Protein AF-A0A821K7R4-F1 (afdb_monomer)

Structure (mmCIF, N/CA/C/O backbone):
data_AF-A0A821K7R4-F1
#
_entry.id   AF-A0A821K7R4-F1
#
loop_
_atom_site.group_PDB
_atom_site.id
_atom_site.type_symbol
_atom_site.label_atom_id
_atom_site.label_alt_id
_atom_site.label_comp_id
_atom_site.label_asym_id
_atom_site.label_entity_id
_atom_site.label_seq_id
_atom_site.pdbx_PDB_ins_code
_atom_site.Cartn_x
_atom_site.Cartn_y
_atom_site.Cartn_z
_atom_site.occupancy
_atom_site.B_iso_or_equiv
_atom_site.auth_seq_id
_atom_site.auth_comp_id
_atom_site.auth_asym_id
_atom_site.auth_atom_id
_atom_site.pdbx_PDB_model_num
ATOM 1 N N . MET A 1 1 ? 11.090 0.004 -16.699 1.00 73.44 1 MET A N 1
ATOM 2 C CA . MET A 1 1 ? 10.220 -0.373 -15.565 1.00 73.44 1 MET A CA 1
ATOM 3 C C . MET A 1 1 ? 9.683 -1.781 -15.752 1.00 73.44 1 MET A C 1
ATOM 5 O O . MET A 1 1 ? 9.975 -2.611 -14.910 1.00 73.44 1 MET A O 1
ATOM 9 N N . SER A 1 2 ? 9.031 -2.073 -16.884 1.00 83.44 2 SER A N 1
ATOM 10 C CA . SER A 1 2 ? 8.568 -3.420 -17.267 1.00 83.44 2 SER A CA 1
ATOM 11 C C . SER A 1 2 ? 9.633 -4.517 -17.143 1.00 83.44 2 SER A C 1
ATOM 13 O O .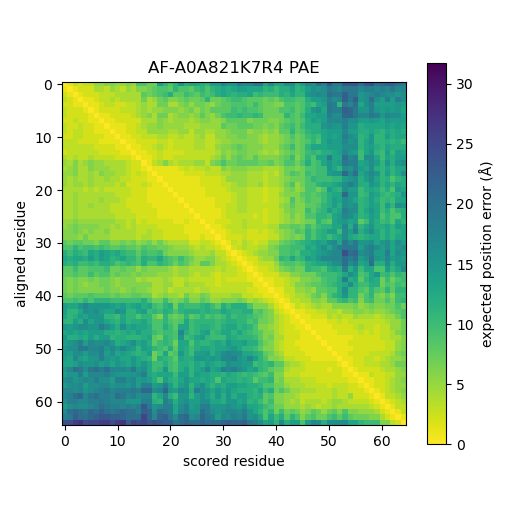 SER A 1 2 ? 9.379 -5.541 -16.527 1.00 83.44 2 SER A O 1
ATOM 15 N N . LEU A 1 3 ? 10.866 -4.250 -17.589 1.00 85.38 3 LEU A N 1
ATOM 16 C CA . LEU A 1 3 ? 11.996 -5.181 -17.450 1.00 85.38 3 LEU A CA 1
ATOM 17 C C . LEU A 1 3 ? 12.343 -5.547 -15.990 1.00 85.38 3 LEU A C 1
ATOM 19 O O . LEU A 1 3 ? 12.828 -6.640 -15.739 1.00 85.38 3 LEU A O 1
ATOM 23 N N . PHE A 1 4 ? 12.126 -4.644 -15.025 1.00 90.06 4 PHE A N 1
ATOM 24 C CA . PHE A 1 4 ? 12.501 -4.876 -13.619 1.00 90.06 4 PHE A CA 1
ATOM 25 C C . PHE A 1 4 ? 11.496 -5.740 -12.860 1.00 90.06 4 PHE A C 1
ATOM 27 O O . PHE A 1 4 ? 11.849 -6.338 -11.849 1.00 90.06 4 PHE A O 1
ATOM 34 N N . VAL A 1 5 ? 10.249 -5.757 -13.323 1.00 90.94 5 VAL A N 1
ATOM 35 C CA . VAL A 1 5 ? 9.143 -6.501 -12.709 1.00 90.94 5 VAL A CA 1
ATOM 36 C C . VAL A 1 5 ? 8.712 -7.695 -13.561 1.00 90.94 5 VAL A C 1
ATOM 38 O O . VAL A 1 5 ? 7.721 -8.329 -13.229 1.00 90.94 5 VAL A O 1
ATOM 41 N N . ASP A 1 6 ? 9.453 -7.976 -14.641 1.00 92.75 6 ASP A N 1
ATOM 42 C CA . ASP A 1 6 ? 9.171 -9.024 -15.630 1.00 92.75 6 ASP A CA 1
ATOM 43 C C . ASP A 1 6 ? 7.722 -8.986 -16.159 1.00 92.75 6 ASP A C 1
ATOM 45 O O . ASP A 1 6 ? 7.002 -9.979 -16.149 1.00 92.75 6 ASP A O 1
ATOM 49 N N . GLY A 1 7 ? 7.272 -7.794 -16.574 1.00 92.75 7 GLY A N 1
ATOM 50 C CA . GLY A 1 7 ? 5.922 -7.558 -17.107 1.00 92.75 7 GLY A CA 1
ATOM 51 C C . GLY A 1 7 ? 5.927 -6.998 -18.530 1.00 92.75 7 GLY A C 1
ATOM 52 O O . GLY A 1 7 ? 6.954 -6.494 -19.001 1.00 92.75 7 GLY A O 1
ATOM 53 N N . GLN A 1 8 ? 4.782 -7.039 -19.220 1.00 95.62 8 GLN A N 1
ATOM 54 C CA . GLN A 1 8 ? 4.647 -6.403 -20.537 1.00 95.62 8 GLN A CA 1
ATOM 55 C C . GLN A 1 8 ? 4.591 -4.871 -20.420 1.00 95.62 8 GLN A C 1
ATOM 57 O O . GLN A 1 8 ? 4.336 -4.304 -19.355 1.00 95.62 8 GLN A O 1
ATOM 62 N N . ILE A 1 9 ? 4.882 -4.166 -21.517 1.00 93.81 9 ILE A N 1
ATOM 63 C CA . ILE A 1 9 ? 4.940 -2.693 -21.517 1.00 93.81 9 ILE A CA 1
ATOM 64 C C . ILE A 1 9 ? 3.566 -2.084 -21.199 1.00 93.81 9 ILE A C 1
ATOM 66 O O . ILE A 1 9 ? 3.495 -1.062 -20.523 1.00 93.81 9 ILE A O 1
ATOM 70 N N . ASP A 1 10 ? 2.495 -2.715 -21.660 1.00 94.81 10 ASP A N 1
ATOM 71 C CA . ASP A 1 10 ? 1.100 -2.321 -21.462 1.00 94.81 10 ASP A CA 1
ATOM 72 C C . ASP A 1 10 ? 0.524 -2.736 -20.096 1.00 94.81 10 ASP A C 1
ATOM 74 O O . ASP A 1 10 ? -0.479 -2.173 -19.663 1.00 94.81 10 ASP A O 1
ATOM 78 N N . GLU A 1 11 ? 1.190 -3.639 -19.372 1.00 93.06 11 GLU A N 1
ATOM 79 C CA . GLU A 1 11 ? 0.822 -4.044 -18.006 1.00 93.06 11 GLU A CA 1
ATOM 80 C C . GLU A 1 11 ? 1.461 -3.151 -16.925 1.00 93.06 11 GLU A C 1
ATOM 82 O O . GLU A 1 11 ? 1.057 -3.192 -15.760 1.00 93.06 11 GLU A O 1
ATOM 87 N N . VAL A 1 12 ? 2.459 -2.331 -17.285 1.00 92.81 12 VAL A N 1
ATOM 88 C CA . VAL A 1 12 ? 3.250 -1.539 -16.330 1.00 92.81 12 VAL A CA 1
ATOM 89 C C . VAL A 1 12 ? 3.123 -0.046 -16.605 1.00 92.81 12 VAL A C 1
ATOM 91 O O . VAL A 1 12 ? 3.666 0.484 -17.572 1.00 92.81 12 VAL A O 1
ATOM 94 N N . ALA A 1 13 ? 2.486 0.666 -15.679 1.00 90.31 13 ALA A N 1
ATOM 95 C CA . ALA A 1 13 ? 2.360 2.117 -15.730 1.00 90.31 13 ALA A CA 1
ATOM 96 C C . ALA A 1 13 ? 3.387 2.818 -14.828 1.00 90.31 13 ALA A C 1
ATOM 98 O O . ALA A 1 13 ? 3.693 2.365 -13.723 1.00 90.31 13 ALA A O 1
ATOM 99 N N . LEU A 1 14 ? 3.884 3.977 -15.273 1.00 91.38 14 LEU A N 1
ATOM 100 C CA . LEU A 1 14 ? 4.530 4.928 -14.369 1.00 91.38 14 LEU A CA 1
ATOM 101 C C . LEU A 1 14 ? 3.448 5.557 -13.494 1.00 91.38 14 LEU A C 1
ATOM 103 O O . LEU A 1 14 ? 2.485 6.125 -14.006 1.00 91.38 14 LEU A O 1
ATOM 107 N N . MET A 1 15 ? 3.607 5.450 -12.179 1.00 90.44 15 MET A N 1
ATOM 108 C CA . MET A 1 15 ? 2.627 5.949 -11.225 1.00 90.44 15 MET A CA 1
ATOM 109 C C . MET A 1 15 ? 3.231 6.984 -10.267 1.00 90.44 15 MET A C 1
ATOM 111 O O . MET A 1 15 ? 4.449 7.149 -10.193 1.00 90.44 15 MET A O 1
ATOM 115 N N . ASN A 1 16 ? 2.367 7.678 -9.521 1.00 89.62 16 ASN A N 1
ATOM 116 C CA . ASN A 1 16 ? 2.762 8.630 -8.480 1.00 89.62 16 ASN A CA 1
ATOM 117 C C . ASN A 1 16 ? 3.256 7.891 -7.220 1.00 89.62 16 ASN A C 1
ATOM 119 O O . ASN A 1 16 ? 3.512 6.687 -7.238 1.00 89.62 16 ASN A O 1
ATOM 123 N N . GLN A 1 17 ? 3.362 8.600 -6.094 1.00 89.31 17 GLN A N 1
ATOM 124 C CA . GLN A 1 17 ? 3.603 7.973 -4.794 1.00 89.31 17 GLN A CA 1
ATOM 125 C C . GLN A 1 17 ? 2.508 6.946 -4.454 1.00 89.31 17 GLN A C 1
ATOM 127 O O . GLN A 1 17 ? 1.349 7.099 -4.849 1.00 89.31 17 GLN A O 1
ATOM 132 N N . LEU A 1 18 ? 2.875 5.927 -3.669 1.00 84.81 18 LEU A N 1
ATOM 133 C CA . LEU A 1 18 ? 1.991 4.831 -3.256 1.00 84.81 18 LEU A CA 1
ATOM 134 C C . LEU A 1 18 ? 0.637 5.328 -2.723 1.00 84.81 18 LEU A C 1
ATOM 136 O O . LEU A 1 18 ? -0.401 4.810 -3.127 1.00 84.81 18 LEU A O 1
ATOM 140 N N . SER A 1 19 ? 0.642 6.357 -1.869 1.00 80.31 19 SER A N 1
ATOM 141 C CA . SER A 1 19 ? -0.577 6.909 -1.267 1.00 80.31 19 SER A CA 1
ATOM 142 C C . SER A 1 19 ? -1.543 7.443 -2.326 1.00 80.31 19 SER A C 1
ATOM 144 O O . SER A 1 19 ? -2.717 7.082 -2.321 1.00 80.31 19 SER A O 1
ATOM 146 N N . SER A 1 20 ? -1.056 8.242 -3.283 1.00 88.12 20 SER A N 1
ATOM 147 C CA . SER A 1 20 ? -1.884 8.775 -4.372 1.00 88.12 20 SER A CA 1
ATOM 148 C C . SER A 1 20 ? -2.488 7.659 -5.224 1.00 88.12 20 SER A C 1
ATOM 150 O O . SER A 1 20 ? -3.676 7.701 -5.533 1.00 88.12 20 SER A O 1
ATOM 152 N N . ASN A 1 21 ? -1.702 6.632 -5.555 1.00 90.31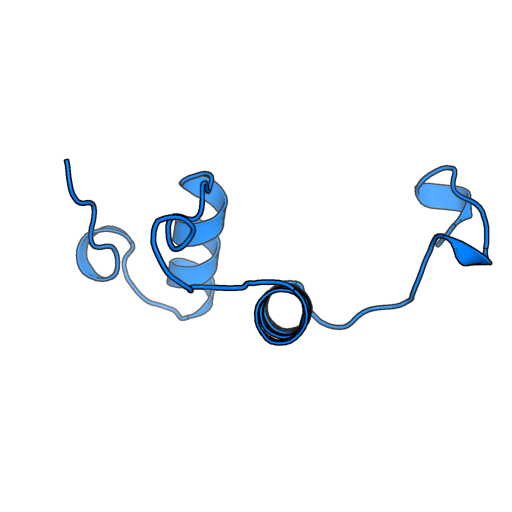 21 ASN A N 1
ATOM 153 C CA . ASN A 1 21 ? -2.180 5.521 -6.380 1.00 90.31 21 ASN A CA 1
ATOM 154 C C . ASN A 1 21 ? -3.241 4.684 -5.657 1.00 90.31 21 ASN A C 1
ATOM 156 O O . ASN A 1 21 ? -4.245 4.326 -6.268 1.00 90.31 21 ASN A O 1
ATOM 160 N N . LEU A 1 22 ? -3.065 4.425 -4.356 1.00 87.69 22 LEU A N 1
ATOM 161 C CA . LEU A 1 22 ? -4.074 3.740 -3.544 1.00 87.69 22 LEU A CA 1
ATOM 162 C C . LEU A 1 22 ? -5.369 4.555 -3.453 1.00 87.69 22 LEU A C 1
ATOM 164 O O . LEU A 1 22 ? -6.447 3.986 -3.602 1.00 87.69 22 LEU A O 1
ATOM 168 N N . HIS A 1 23 ? -5.285 5.878 -3.277 1.00 85.12 23 HIS A N 1
ATOM 169 C CA . HIS A 1 23 ? -6.472 6.739 -3.293 1.00 85.12 23 HIS A CA 1
ATOM 170 C C . HIS A 1 23 ? -7.215 6.677 -4.629 1.00 85.12 23 HIS A C 1
ATOM 172 O O . HIS A 1 23 ? -8.437 6.541 -4.625 1.00 85.12 23 HIS A O 1
ATOM 178 N N . PHE A 1 24 ? -6.502 6.727 -5.758 1.00 90.31 24 PHE A N 1
ATOM 179 C CA . PHE A 1 24 ? -7.125 6.592 -7.076 1.00 90.31 24 PHE A CA 1
ATOM 180 C C . PHE A 1 24 ? -7.769 5.218 -7.267 1.00 90.31 24 PHE A C 1
ATOM 182 O O . PHE A 1 24 ? -8.912 5.144 -7.712 1.00 90.31 24 PHE A O 1
ATOM 189 N N . MET A 1 25 ? -7.091 4.138 -6.871 1.00 90.81 25 MET A N 1
ATOM 190 C CA . MET A 1 25 ? -7.662 2.792 -6.945 1.00 90.81 25 MET A CA 1
ATOM 191 C C . MET A 1 25 ? -8.933 2.659 -6.107 1.00 90.81 25 MET A C 1
ATOM 193 O O . MET A 1 25 ? -9.926 2.128 -6.595 1.00 90.81 25 MET A O 1
ATOM 197 N N . MET A 1 26 ? -8.929 3.164 -4.871 1.00 89.19 26 MET A N 1
ATOM 198 C CA . MET A 1 26 ? -10.116 3.124 -4.018 1.00 89.19 26 MET A CA 1
ATOM 199 C C . MET A 1 26 ? -11.239 3.982 -4.608 1.00 89.19 26 MET A C 1
ATOM 201 O O . MET A 1 26 ? -12.360 3.515 -4.731 1.00 89.19 26 MET A O 1
ATOM 205 N N . MET A 1 27 ? -10.952 5.203 -5.058 1.00 86.25 27 MET A N 1
ATOM 206 C CA . MET A 1 27 ? -11.977 6.071 -5.646 1.00 86.25 27 MET A CA 1
ATOM 207 C C . MET A 1 27 ? -12.667 5.439 -6.865 1.00 86.25 27 MET A C 1
ATOM 209 O O . MET A 1 27 ? -13.864 5.639 -7.052 1.00 86.25 27 MET A O 1
ATOM 213 N N . VAL A 1 28 ? -11.926 4.691 -7.688 1.00 90.38 28 VAL A N 1
ATOM 214 C CA . VAL A 1 28 ? -12.455 4.098 -8.925 1.00 90.38 28 VAL A CA 1
ATOM 215 C C . VAL A 1 28 ? -13.099 2.730 -8.686 1.00 90.38 28 VAL A C 1
ATOM 217 O O . VAL A 1 28 ? -14.144 2.438 -9.264 1.00 90.38 28 VAL A O 1
ATOM 220 N N . PHE A 1 29 ? -12.487 1.878 -7.861 1.00 87.00 29 PHE A N 1
ATOM 221 C CA . PHE A 1 29 ? -12.848 0.458 -7.781 1.00 87.00 29 PHE A CA 1
ATOM 222 C C . PHE A 1 29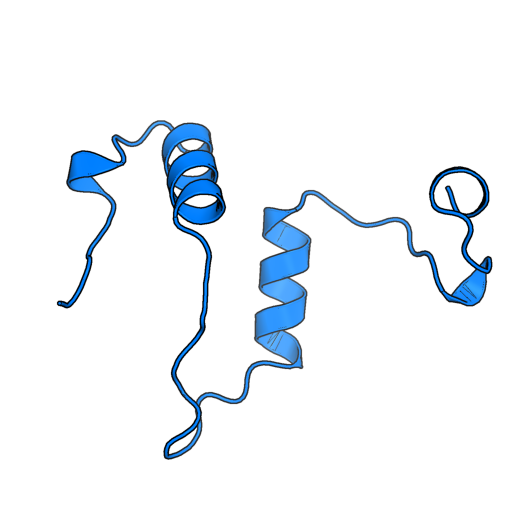 ? -13.488 0.039 -6.457 1.00 87.00 29 PHE A C 1
ATOM 224 O O . PHE A 1 29 ? -14.104 -1.028 -6.398 1.00 87.00 29 PHE A O 1
ATOM 231 N N . TYR A 1 30 ? -13.366 0.833 -5.391 1.00 88.12 30 TYR A N 1
ATOM 232 C CA . TYR A 1 30 ? -13.957 0.478 -4.105 1.00 88.12 30 TYR A CA 1
ATOM 233 C C . TYR A 1 30 ? -15.442 0.850 -4.071 1.00 88.12 30 TYR A C 1
ATOM 235 O O . TYR A 1 30 ? -15.824 2.016 -4.010 1.00 88.12 30 TYR A O 1
ATOM 243 N N . GLN A 1 31 ? -16.288 -0.178 -4.092 1.00 84.94 31 GLN A N 1
ATOM 244 C CA . GLN A 1 31 ? -17.740 -0.053 -4.010 1.00 84.94 31 GLN A CA 1
ATOM 245 C C . GLN A 1 31 ? -18.203 -0.370 -2.590 1.00 84.94 31 GLN A C 1
ATOM 247 O O . GLN A 1 31 ? -18.436 -1.530 -2.258 1.00 84.94 31 GLN A O 1
ATOM 252 N N . SER A 1 32 ? -18.374 0.654 -1.757 1.00 81.88 32 SER A N 1
ATOM 253 C CA . SER A 1 32 ? -18.779 0.489 -0.354 1.00 81.88 32 SER A CA 1
ATOM 254 C C . SER A 1 32 ? -20.276 0.207 -0.150 1.00 81.88 32 SER A C 1
ATOM 256 O O . SER A 1 32 ? -20.819 0.536 0.902 1.00 81.88 32 SER A O 1
ATOM 258 N N . GLU A 1 33 ? -20.973 -0.339 -1.147 1.00 83.62 33 GLU A N 1
ATOM 259 C CA . GLU A 1 33 ? -22.425 -0.534 -1.099 1.00 83.62 33 GLU A CA 1
ATOM 260 C C . GLU A 1 33 ? -22.823 -1.888 -0.491 1.00 83.62 33 GLU A C 1
ATOM 262 O O . GLU A 1 33 ? -22.243 -2.937 -0.797 1.00 83.62 33 GLU A O 1
ATOM 267 N N . GLY A 1 34 ? -23.856 -1.855 0.359 1.00 83.19 34 GLY A N 1
ATOM 268 C CA . GLY A 1 34 ? -24.392 -3.026 1.051 1.00 83.19 34 GLY A CA 1
ATOM 269 C C . GLY A 1 34 ? -23.351 -3.691 1.953 1.00 83.19 34 GLY A C 1
ATOM 270 O O . GLY A 1 34 ? -22.680 -3.032 2.743 1.00 83.19 34 GLY A O 1
ATOM 271 N N . ASP A 1 35 ? -23.190 -5.005 1.809 1.00 80.31 35 ASP A N 1
ATOM 272 C CA . ASP A 1 35 ? -22.317 -5.808 2.675 1.00 80.31 35 ASP A CA 1
ATOM 273 C C . ASP A 1 35 ? -20.822 -5.759 2.284 1.00 80.31 35 ASP A C 1
ATOM 275 O O . ASP A 1 35 ? -19.977 -6.320 2.987 1.00 80.31 35 ASP A O 1
ATOM 279 N N . ARG A 1 36 ? -20.454 -5.076 1.186 1.00 77.88 36 ARG A N 1
ATOM 280 C CA . ARG A 1 36 ? -19.085 -5.059 0.616 1.00 77.88 36 ARG A CA 1
ATOM 281 C C . ARG A 1 36 ? -18.269 -3.810 0.979 1.00 77.88 36 ARG A C 1
ATOM 283 O O . ARG A 1 36 ? -17.497 -3.303 0.176 1.00 77.88 36 ARG A O 1
ATOM 290 N N . TYR A 1 37 ? -18.397 -3.331 2.211 1.00 83.81 37 TYR A N 1
ATOM 291 C CA . TYR A 1 37 ? -17.701 -2.130 2.701 1.00 83.81 37 TYR A CA 1
ATOM 292 C C . TYR A 1 37 ? -16.411 -2.424 3.498 1.00 83.81 37 TYR A C 1
ATOM 294 O O . TYR A 1 37 ? -15.780 -1.524 4.051 1.00 83.81 37 TYR A O 1
ATOM 302 N N . LYS A 1 38 ? -16.025 -3.695 3.651 1.00 82.38 38 LYS A N 1
ATOM 303 C CA . LYS A 1 38 ? -14.866 -4.082 4.470 1.00 82.38 38 LYS A CA 1
ATOM 304 C C . LYS A 1 38 ? -13.619 -4.221 3.600 1.00 82.38 38 LYS A C 1
ATOM 306 O O . LYS A 1 38 ? -13.635 -4.953 2.616 1.00 82.38 38 LYS A O 1
ATOM 311 N N . ILE A 1 39 ? -12.532 -3.560 3.998 1.00 83.06 39 ILE A N 1
ATOM 312 C CA . ILE A 1 39 ? -11.225 -3.626 3.330 1.00 83.06 39 ILE A CA 1
ATOM 313 C C . ILE A 1 39 ? -10.273 -4.449 4.202 1.00 83.06 39 ILE A C 1
ATOM 315 O O . ILE A 1 39 ? -10.043 -4.110 5.363 1.00 83.06 39 ILE A O 1
ATOM 319 N N . LEU A 1 40 ? -9.706 -5.519 3.639 1.00 82.75 40 LEU A N 1
ATOM 320 C CA . LEU A 1 40 ? -8.612 -6.261 4.261 1.00 82.75 40 LEU A CA 1
ATOM 321 C C . LEU A 1 40 ? -7.297 -5.527 3.994 1.00 82.75 40 LEU A C 1
ATOM 323 O O . LEU A 1 40 ? -6.989 -5.200 2.850 1.00 82.75 40 LEU A O 1
ATOM 327 N N . TYR A 1 41 ? -6.518 -5.282 5.040 1.00 77.44 41 TYR A N 1
ATOM 328 C CA . TYR A 1 41 ? -5.225 -4.618 4.929 1.00 77.44 41 TYR A CA 1
ATOM 329 C C . TYR A 1 41 ? -4.220 -5.218 5.910 1.00 77.44 41 TYR A C 1
ATOM 331 O O . TYR A 1 41 ? -4.593 -5.759 6.952 1.00 77.44 41 TYR A O 1
ATOM 339 N N . GLU A 1 42 ? -2.934 -5.082 5.591 1.00 78.12 42 GLU A N 1
ATOM 340 C CA . GLU A 1 42 ? -1.853 -5.456 6.496 1.00 78.12 42 GLU A CA 1
ATOM 3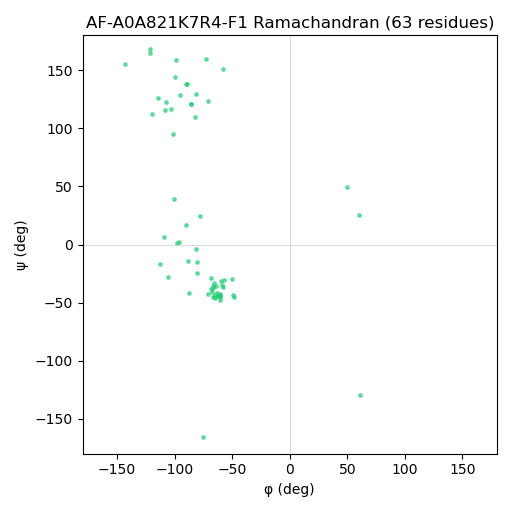41 C C . GLU A 1 42 ? -1.446 -4.273 7.382 1.00 78.12 42 GLU A C 1
ATOM 343 O O . GLU A 1 42 ? -1.310 -3.130 6.933 1.00 78.12 42 GLU A O 1
ATOM 348 N N . GLU A 1 43 ? -1.215 -4.547 8.664 1.00 71.12 43 GLU A N 1
ATOM 349 C CA . GLU A 1 43 ? -0.882 -3.536 9.669 1.00 71.12 43 GLU A CA 1
ATOM 350 C C . GLU A 1 43 ? 0.370 -2.712 9.316 1.00 71.12 43 GLU A C 1
ATOM 352 O O . GLU A 1 43 ? 0.442 -1.525 9.645 1.00 71.12 43 GLU A O 1
ATOM 357 N N . HIS A 1 44 ? 1.327 -3.300 8.597 1.00 75.50 44 HIS A N 1
ATOM 358 C CA . HIS A 1 44 ? 2.569 -2.630 8.215 1.00 75.50 44 HIS A CA 1
ATOM 359 C C . HIS A 1 44 ? 2.347 -1.455 7.243 1.00 75.50 44 HIS A C 1
ATOM 361 O O . HIS A 1 44 ? 3.032 -0.429 7.326 1.00 75.50 44 HIS A O 1
ATOM 367 N N . VAL A 1 45 ? 1.340 -1.554 6.371 1.00 75.62 45 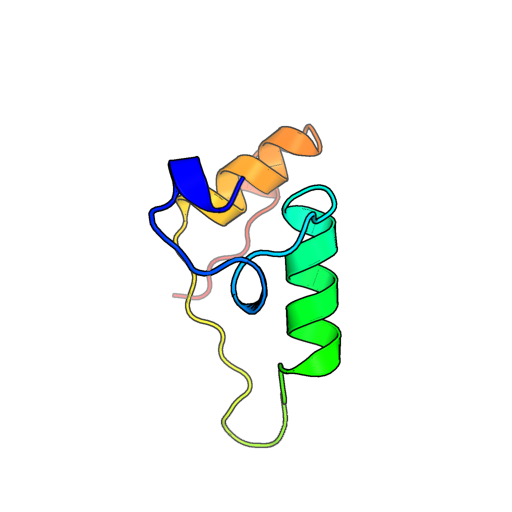VAL A N 1
ATOM 368 C CA . VAL A 1 45 ? 0.998 -0.497 5.406 1.00 75.62 45 VAL A CA 1
ATOM 369 C C . VAL A 1 45 ? 0.389 0.707 6.126 1.00 75.62 45 VAL A C 1
ATOM 371 O O . VAL A 1 45 ? 0.786 1.842 5.883 1.00 75.62 45 VAL A O 1
ATOM 374 N N . ILE A 1 46 ? -0.501 0.471 7.092 1.00 78.94 46 ILE A N 1
ATOM 375 C CA . ILE A 1 46 ? -1.100 1.546 7.895 1.00 78.94 46 ILE A CA 1
ATOM 376 C C . ILE A 1 46 ? -0.047 2.226 8.776 1.00 78.94 46 ILE A C 1
ATOM 378 O O . ILE A 1 46 ? 0.039 3.451 8.813 1.00 78.94 46 ILE A O 1
ATOM 382 N N . ASN A 1 47 ? 0.801 1.449 9.452 1.00 81.75 47 ASN A N 1
ATOM 383 C CA . ASN A 1 47 ? 1.805 2.003 10.360 1.00 81.75 47 ASN A CA 1
ATOM 384 C C . ASN A 1 47 ? 2.878 2.820 9.625 1.00 81.75 47 ASN A C 1
ATOM 386 O O . ASN A 1 47 ? 3.350 3.824 10.162 1.00 81.75 47 ASN A O 1
ATOM 390 N N . SER A 1 48 ? 3.266 2.411 8.413 1.00 77.12 48 SER A N 1
ATOM 391 C CA . SER A 1 48 ? 4.210 3.180 7.592 1.00 77.12 48 SER A CA 1
ATOM 392 C C . SER A 1 48 ? 3.603 4.504 7.112 1.00 77.12 48 SER A C 1
ATOM 394 O O . SER A 1 48 ? 4.281 5.527 7.180 1.00 77.12 48 SER A O 1
ATOM 396 N N . GLN A 1 49 ? 2.316 4.526 6.749 1.00 76.94 49 GLN A N 1
ATOM 397 C CA . GLN A 1 49 ? 1.595 5.757 6.396 1.00 76.94 49 GLN A CA 1
ATOM 398 C C . GLN A 1 49 ? 1.447 6.722 7.576 1.00 76.94 49 GLN A C 1
ATOM 400 O O . GLN A 1 49 ? 1.698 7.917 7.438 1.00 76.94 49 GLN A O 1
ATOM 405 N N . ILE A 1 50 ? 1.108 6.219 8.764 1.00 84.38 50 ILE A N 1
ATOM 406 C CA . ILE A 1 50 ? 0.990 7.059 9.964 1.00 84.38 50 ILE A CA 1
ATOM 407 C C . ILE A 1 50 ? 2.334 7.735 10.291 1.00 84.38 50 ILE A C 1
ATOM 409 O O . ILE A 1 50 ? 2.376 8.938 10.557 1.00 84.38 50 ILE A O 1
ATOM 413 N N . LYS A 1 51 ? 3.443 6.987 10.203 1.00 82.75 51 LYS A N 1
ATOM 414 C CA . LYS A 1 51 ? 4.797 7.527 10.410 1.00 82.75 51 LYS A CA 1
ATOM 415 C C . LYS A 1 51 ? 5.212 8.522 9.326 1.00 82.75 51 LYS A C 1
ATOM 417 O O . LYS A 1 51 ? 5.875 9.502 9.649 1.00 82.75 51 LYS A O 1
ATOM 422 N N . LEU A 1 52 ? 4.827 8.290 8.069 1.00 80.38 52 LEU A N 1
ATOM 423 C CA . LEU A 1 52 ? 5.088 9.211 6.956 1.00 80.38 52 LEU A CA 1
ATOM 424 C C . LEU A 1 52 ? 4.470 10.595 7.207 1.00 80.38 52 LEU A C 1
ATOM 426 O O . LEU A 1 52 ? 5.068 11.610 6.863 1.00 80.38 52 LEU A O 1
ATOM 430 N N . HIS A 1 53 ? 3.307 10.637 7.857 1.00 85.62 53 HIS A N 1
ATOM 431 C CA . HIS A 1 53 ? 2.637 11.871 8.267 1.00 85.62 53 HIS A CA 1
ATOM 432 C C . HIS A 1 53 ? 3.039 12.363 9.672 1.00 85.62 53 HIS A C 1
ATOM 434 O O . HIS A 1 53 ? 2.362 13.217 10.239 1.00 85.62 53 HIS A O 1
ATOM 440 N N . SER A 1 54 ? 4.148 11.863 10.229 1.00 87.06 54 SER A N 1
ATOM 441 C CA . SER A 1 54 ? 4.697 12.266 11.536 1.00 87.06 54 SER A CA 1
ATOM 442 C C . SER A 1 54 ? 3.756 12.044 12.728 1.00 87.06 54 SER A C 1
ATOM 444 O O . SER A 1 54 ? 3.883 12.707 13.758 1.00 87.06 54 SER A O 1
ATOM 446 N N . TYR A 1 55 ? 2.826 11.096 12.617 1.00 88.31 55 TYR A N 1
ATOM 447 C CA . TYR A 1 55 ? 1.933 10.699 13.703 1.00 88.31 55 TYR A CA 1
ATOM 448 C C . TYR A 1 55 ? 2.437 9.424 14.403 1.00 88.31 55 TYR A C 1
ATOM 450 O O . TYR A 1 55 ? 3.208 8.644 13.841 1.00 88.31 55 TYR A O 1
ATOM 458 N N . ASP A 1 56 ? 1.994 9.193 15.643 1.00 84.38 56 ASP A N 1
ATOM 459 C CA . ASP A 1 56 ? 2.279 7.953 16.379 1.00 84.38 56 ASP A CA 1
ATOM 460 C C . ASP A 1 56 ? 1.234 6.872 16.025 1.00 84.38 56 ASP A C 1
ATOM 462 O O . ASP A 1 56 ? 0.043 7.077 16.294 1.00 84.38 56 ASP A O 1
ATOM 466 N N . PRO A 1 57 ? 1.643 5.705 15.481 1.00 82.69 57 PRO A N 1
ATOM 467 C CA . PRO A 1 57 ? 0.760 4.564 15.218 1.00 82.69 57 PRO A CA 1
ATOM 468 C C . PRO A 1 57 ? -0.104 4.134 16.400 1.00 82.69 57 PRO A C 1
ATOM 470 O O . PRO A 1 57 ? -1.209 3.640 16.184 1.00 82.69 57 PRO A O 1
ATOM 473 N N . LYS A 1 58 ? 0.359 4.338 17.638 1.00 82.00 58 LYS A N 1
ATOM 474 C CA . LYS A 1 58 ? -0.414 3.987 18.838 1.00 82.00 58 LYS A CA 1
ATOM 475 C C . LYS A 1 58 ? -1.648 4.864 19.038 1.00 82.00 58 LYS A C 1
ATOM 477 O O . LYS A 1 58 ? -2.622 4.398 19.617 1.00 82.00 58 LYS A O 1
ATOM 482 N N . ASN A 1 59 ? -1.601 6.109 18.566 1.00 81.69 59 ASN A N 1
ATOM 483 C CA . ASN A 1 59 ? -2.653 7.103 18.789 1.00 81.69 59 ASN A CA 1
ATOM 484 C C . ASN A 1 59 ? -3.499 7.348 17.534 1.00 81.69 59 ASN A C 1
ATOM 486 O O . ASN A 1 59 ? -4.664 7.716 17.639 1.00 81.69 59 ASN A O 1
ATOM 490 N N . ALA A 1 60 ? -2.925 7.146 16.347 1.00 81.75 60 ALA A N 1
ATOM 491 C CA . ALA A 1 60 ? -3.568 7.452 15.070 1.00 81.75 60 ALA A CA 1
ATOM 492 C C . ALA A 1 60 ? -4.249 6.242 14.401 1.00 81.75 60 ALA A C 1
ATOM 494 O O . ALA A 1 60 ? -4.778 6.372 13.297 1.00 81.75 60 ALA A O 1
ATOM 495 N N . LYS A 1 61 ? -4.245 5.065 15.043 1.00 79.25 61 LYS A N 1
ATOM 496 C CA . LYS A 1 61 ? -4.867 3.842 14.522 1.00 79.25 61 LYS A CA 1
ATOM 497 C C . LYS A 1 61 ? -6.039 3.406 15.402 1.00 79.25 61 LYS A C 1
ATOM 499 O O . LYS A 1 61 ? -5.873 3.186 16.596 1.00 79.25 61 LYS A O 1
ATOM 504 N N . ILE A 1 62 ? -7.209 3.209 14.793 1.00 73.31 62 ILE A N 1
ATOM 505 C CA . ILE A 1 62 ? -8.374 2.591 15.441 1.00 73.31 62 ILE A CA 1
ATOM 506 C C . ILE A 1 62 ? -8.480 1.150 14.941 1.00 73.31 62 ILE A C 1
ATOM 508 O O . ILE A 1 62 ? -8.673 0.913 13.750 1.00 73.31 62 ILE A O 1
ATOM 512 N N . VAL A 1 63 ? -8.338 0.185 15.852 1.00 73.56 63 VAL A N 1
ATOM 513 C CA . VAL A 1 63 ? -8.553 -1.242 15.574 1.00 73.56 63 VAL A CA 1
ATOM 514 C C . VAL A 1 63 ? -9.839 -1.667 16.265 1.00 73.56 63 VAL A C 1
ATOM 516 O O . VAL A 1 63 ? -9.924 -1.630 17.491 1.00 73.56 63 VAL A O 1
ATOM 519 N N . ILE A 1 64 ? -10.835 -2.067 15.480 1.00 63.56 64 ILE A N 1
ATOM 520 C CA . ILE A 1 64 ? -12.039 -2.717 16.000 1.00 63.56 64 ILE A CA 1
ATOM 521 C C . ILE A 1 64 ? -11.707 -4.212 16.112 1.00 63.56 64 ILE A C 1
ATOM 523 O O . ILE A 1 64 ? -11.288 -4.807 15.119 1.00 63.56 64 ILE A O 1
ATOM 527 N N . LYS A 1 65 ? -11.803 -4.770 17.325 1.00 46.81 65 LYS A N 1
ATOM 528 C CA . LYS A 1 65 ? -11.641 -6.210 17.589 1.00 46.81 65 LYS A CA 1
ATOM 529 C C . LYS A 1 65 ? -12.850 -7.003 17.1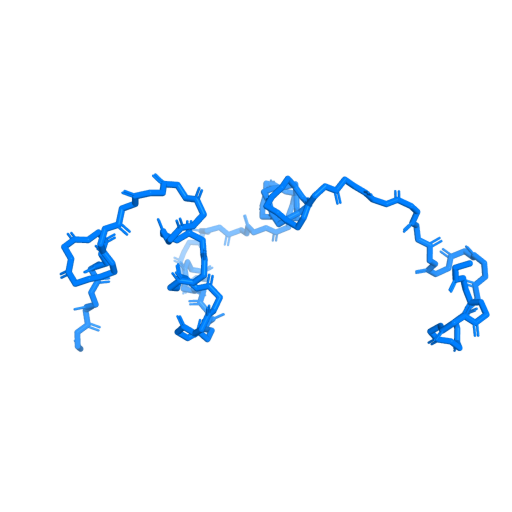15 1.00 46.81 65 LYS A C 1
A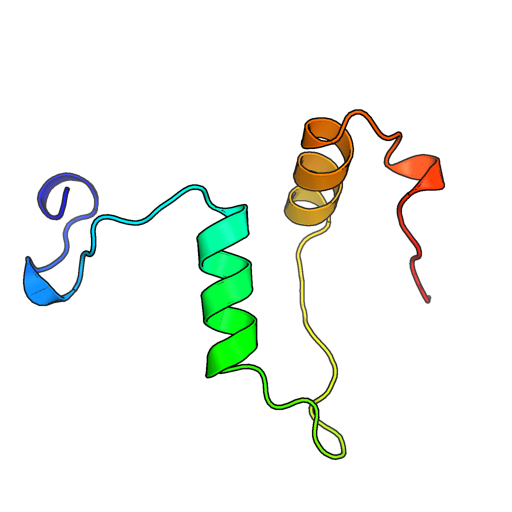TOM 531 O O . LYS A 1 65 ? -13.975 -6.480 17.270 1.00 46.81 65 LYS A O 1
#

Solvent-accessible surface area (backbone atoms only — not comparable to full-atom values): 4389 Å² total; per-residue (Å²): 112,26,82,81,71,77,48,52,74,91,77,48,78,94,73,74,59,71,69,61,49,51,51,53,49,43,72,75,70,61,62,65,61,82,92,55,58,78,81,90,78,61,69,67,62,55,44,50,52,34,46,74,72,76,43,56,53,86,78,78,54,89,82,88,130

Sequence (65 aa):
MSL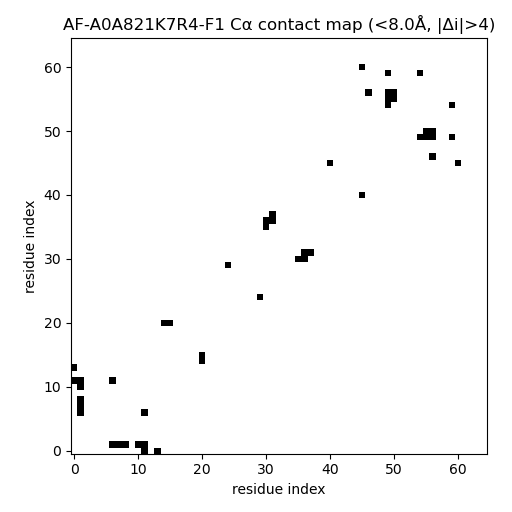FVDGQIDEVALMNQLSSNLHFMMMVFYQSEGDRYKILYEEHVINSQIKLHSYDPKNAKIVIK

Radius of gyration: 15.54 Å; Cα contacts (8 Å, |Δi|>4): 25; chains: 1; bounding box: 37×21×40 Å

Foldseek 3Di:
DCVVVVHDPVVDDDDDPPVVVVVVCCVVPPDCPDPRNDDDDDPVVVCVVCVVVVHHCVPPDDDDD

pLDDT: mean 83.73, std 7.85, range [46.81, 95.62]

Secondary structure (DSSP, 8-state):
-HHHHT--TTT------HHHHHHHHHHHH----TT-------HHHHHHHHHHTT--HHHH-----

Nearest PDB structures (foldseek):
  8bip-assembly1_LR  TM=2.938E-01  e=8.559E+00  Saccharomyces cerevisiae

Mean predicted aligned error: 8.28 Å

=== Feature glossary ===
A reading guide for the features in this record.

Start from the sequence.

  · This is the polypeptide sequence — one letter per residue, N-terminus first. Length ranges from a few dozen residues for small domains to over a thousand for large multi-domain proteins.

Fold it, and you get atomic coordinates and the backbone conformation that goes with them.

  · Structure coordinates are given as an mmCIF _atom_site loop: one row per atom with element, residue name, chain id, sequence number, and x/y/z position in Å. Only the four main-chain atoms per residue are included here; side chains are omitted to keep the record compact.

  · Backbone dihedral angles. Every residue except chain termini has a φ (preceding-C → N → Cα → C) and a ψ (N → Cα → C → next-N). They are reported in degrees following the IUPAC sign convention. Secondary structure is essentially a statement about which (φ, ψ) basin each residue occupies.

  · The SS8 string is DSSP's per-residue secondary-structure call. α-helix (H) means an i→i+4 H-bond ladder; β-strand (E) means the residue participates in a β-sheet; 3₁₀ (G) and π (I) are tighter and wider helices; T/S are turns/bends; '-' is loop.

  · SS3 is a coarse helix/strand/coil call (letters a/b/c) made by the P-SEA algorithm from inter-Cα distances and dihedrals. It is less d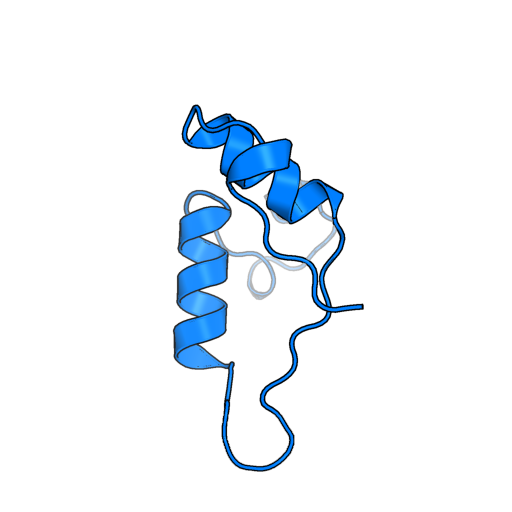etailed than DSSP but needs only Cα positions.

Summarize the fold with a handful of shape descriptors and a per-residue structural alphabet.

  · Radius of gyration (Rg) is the root-mean-square distance of Cα atoms from their centroid — a single number for overall size and compactness. A globular domain of N residues has Rg ≈ 2.2·N^0.38 Å; an extended or disordered chain has a much larger Rg. The Cα contact count is the number of residue pairs whose Cα atoms are within 8 Å and are more than four positions apart in sequence — a standard proxy for tertiary packing density. The bounding box is the smallest axis-aligned box enclosing all Cα atoms.

  · The Foldseek 3Di string encodes local tertiary geometry as a 20-letter alphabet — one character per residue — derived from the relative positions of nearby Cα atoms. Unlike the amino-acid sequence, 3Di is a direct function of the 3D structure, so two proteins with the same fold have similar 3Di strings even at low sequence identity.

  · Solvent-accessible surface area (SASA) is the area in Å² traced out by the centre of a 1.4 Å probe sphere (a water molecule) rolled over the protein's van der Waals surface (Shrake–Rupley / Lee–Richards construction). Buried residues have near-zero SASA; fully exposed residues can exceed 200 Å². The total SASA scales roughly with the number of surface residues.

Ask how reliable the model is.

  · pLDDT (predicted Local Distance Difference Test) is AlphaFold's per-residue confidence score, ranging from 0 to 100. Values above 90 indicate high confidence (typically well-packed cores); 70–90 is confident; 50–70 low confidence; below 50 usually means the region is disordered or the prediction is unreliable there. AlphaFold stores pLDDT in the mmCIF B-factor column.

  · B-factor (Debye–Waller factor) reflects atomic displacement in the crystal lattice. It is an experimental observable (units Å²), not a prediction; low values mean the atom is pinned down, high values mean it moves or is heterogeneous across the crystal.

  · Predicted Aligned Error (PAE) is an AlphaFold confidence matrix: entry (i, j) is the expected error in the position of residue j, in ångströms, when the prediction is superimposed on the true structure at residue i. Low PAE within a block of residues means that block is internally rigid and well-predicted; high PAE between two blocks means their relative placement is uncertain even if each block individually is confident.

Place it in context: what it resembles, what it is annotated as, and how it looks.

  · Nearest PDB neighbors are the top structural matches found by Foldseek when searching this structure against the entire Protein Data Bank. Each hit reports a TM-score (0 to 1; >0.5 almost always implies the same fold) and an E-value. These are *structural* homologs — they may share no detectable sequence similarity.

  · Functional annotations link the protein to curated databases. InterPro entries identify conserved domains and families by matching the sequence against member-database signatures (Pfam, PROSITE, CDD, …). Gene Ontology (GO) terms describe molecular function, biological process, and cellular component in a controlled vocabulary. CATH places the structure in a hierarchical fold classification (Class/Architecture/Topology/Homologous-superfamily). The organism is the source species.

  · Three diagnostic plots accompany the record. The Cα contact map visualizes the tertiary structure as a 2D adjacency matrix (8 Å cutoff, sequence-local contacts suppressed). The Ramachandran plot shows the distribution of backbone (φ, ψ) torsions, with points in the α and β basins reflecting secondary structure content. The PAE plot shows AlphaFold's inter-residue confidence as a color matrix.

  · Six rendered views show the 3D structure from the faces of a cube — i.e. along ±x, ±y, ±z. Rendering representation is drawn randomly per protein from cartoon (secondary-structure ribbons), sticks (backbone bonds), or molecular surface; coloring is either N→C rainbow (blue at the N-terminus through red at the C-terminus) or one color per chain.